Protein AF-A0A350C525-F1 (afdb_monom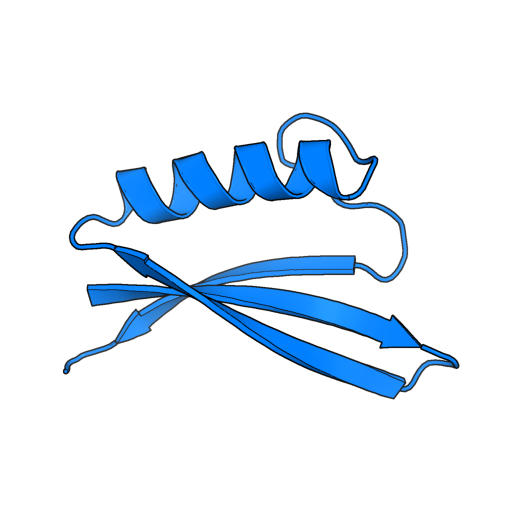er)

Nearest PDB structures (foldseek):
  4kyz-assembly1_A  TM=5.936E-01  e=4.827E+00  synthetic construct
  1qys-assembly1_A  TM=5.694E-01  e=4.827E+00  unclassified
  9bk5-assembly1_A  TM=4.858E-01  e=4.827E+00  synthetic construct

pLDDT: mean 94.72, std 6.72, range [57.31, 98.25]

Mean predicted aligned error: 2.75 Å

Structure (mmCIF, N/CA/C/O backbone):
data_AF-A0A350C525-F1
#
_entry.id   AF-A0A350C525-F1
#
loop_
_atom_site.group_PDB
_atom_site.id
_atom_site.type_symbol
_atom_site.label_atom_id
_atom_site.label_alt_id
_atom_site.label_comp_id
_atom_site.label_asym_id
_atom_site.label_entity_id
_atom_site.label_seq_id
_atom_site.pdbx_PDB_ins_code
_atom_site.Cartn_x
_atom_site.Cartn_y
_atom_site.Cartn_z
_atom_site.occupancy
_atom_site.B_iso_or_equiv
_atom_site.auth_seq_id
_atom_site.auth_comp_id
_atom_site.auth_asym_id
_atom_site.auth_atom_id
_atom_site.pdbx_PDB_model_num
ATOM 1 N N . MET A 1 1 ? -13.044 1.752 10.513 1.00 94.12 1 MET A N 1
ATOM 2 C CA . MET A 1 1 ? -11.619 1.344 10.530 1.00 94.12 1 MET A CA 1
ATOM 3 C C . MET A 1 1 ? -11.009 1.645 9.170 1.00 94.12 1 MET A C 1
ATOM 5 O O . MET A 1 1 ? -11.741 1.728 8.188 1.00 94.12 1 MET A O 1
ATOM 9 N N . TRP A 1 2 ? -9.697 1.816 9.092 1.00 97.50 2 TRP A N 1
ATOM 10 C CA . TRP A 1 2 ? -8.966 2.041 7.847 1.00 97.50 2 TRP A CA 1
ATOM 11 C C . TRP A 1 2 ? -8.182 0.787 7.478 1.00 97.50 2 TRP A C 1
ATOM 13 O O . TRP A 1 2 ? -7.289 0.378 8.210 1.00 97.50 2 TRP A O 1
ATOM 23 N N . THR A 1 3 ? -8.527 0.165 6.356 1.00 97.56 3 THR A N 1
ATOM 24 C CA . THR A 1 3 ? -7.837 -1.024 5.851 1.00 97.56 3 THR A CA 1
ATOM 25 C C . THR A 1 3 ? -6.736 -0.598 4.890 1.00 97.56 3 THR A C 1
ATOM 27 O O . THR A 1 3 ? -7.019 0.071 3.895 1.00 97.56 3 THR A O 1
ATOM 30 N N . LEU A 1 4 ? -5.496 -1.001 5.168 1.00 97.62 4 LEU A N 1
ATOM 31 C CA . LEU A 1 4 ? -4.379 -0.839 4.244 1.00 97.62 4 LEU A CA 1
ATOM 32 C C . LEU A 1 4 ? -4.377 -2.002 3.255 1.00 97.62 4 LEU A C 1
ATOM 34 O O . LEU A 1 4 ? -4.317 -3.173 3.633 1.00 97.62 4 LEU A O 1
ATOM 38 N N . VAL A 1 5 ? -4.445 -1.663 1.975 1.00 98.12 5 VAL A N 1
ATOM 39 C CA . VAL A 1 5 ? -4.447 -2.614 0.871 1.00 98.12 5 VAL A CA 1
ATOM 40 C C . VAL A 1 5 ? -3.215 -2.378 0.019 1.00 98.12 5 VAL A C 1
ATOM 42 O O . VAL A 1 5 ? -3.005 -1.266 -0.461 1.00 98.12 5 VAL A O 1
ATOM 45 N N . PHE A 1 6 ? -2.427 -3.426 -0.190 1.00 98.00 6 PHE A N 1
ATOM 46 C CA . PHE A 1 6 ? -1.294 -3.425 -1.103 1.00 98.00 6 PHE A CA 1
ATOM 47 C C . PHE A 1 6 ? -1.707 -3.997 -2.457 1.00 98.00 6 PHE A C 1
ATOM 49 O O . PHE A 1 6 ? -2.369 -5.032 -2.533 1.00 98.00 6 PHE A O 1
ATOM 56 N N . ILE A 1 7 ? -1.312 -3.314 -3.522 1.00 98.25 7 ILE A N 1
ATOM 57 C CA . ILE A 1 7 ? -1.599 -3.669 -4.903 1.00 98.25 7 ILE A CA 1
ATOM 58 C C . ILE A 1 7 ? -0.271 -3.782 -5.635 1.00 98.25 7 ILE A C 1
ATOM 60 O O . ILE A 1 7 ? 0.536 -2.854 -5.613 1.00 98.25 7 ILE A O 1
ATOM 64 N N . TYR A 1 8 ? -0.061 -4.891 -6.330 1.00 97.75 8 TYR A N 1
ATOM 65 C CA . TYR A 1 8 ? 1.080 -5.049 -7.222 1.00 97.75 8 TYR A CA 1
ATOM 66 C C . TYR A 1 8 ? 0.675 -5.754 -8.510 1.00 97.75 8 TYR A C 1
ATOM 68 O O . TYR A 1 8 ? -0.255 -6.558 -8.535 1.00 97.75 8 TYR A O 1
ATOM 76 N N . LEU A 1 9 ? 1.381 -5.441 -9.590 1.00 98.12 9 LEU A N 1
ATOM 77 C CA . LEU A 1 9 ? 1.198 -6.076 -10.884 1.00 98.12 9 LEU A CA 1
ATOM 78 C C . LEU A 1 9 ? 2.211 -7.207 -11.052 1.00 98.12 9 LEU A C 1
ATOM 80 O O . LEU A 1 9 ? 3.416 -6.997 -10.912 1.00 98.12 9 LEU A O 1
ATOM 84 N N . TYR A 1 10 ? 1.732 -8.388 -11.425 1.00 95.75 10 TYR A N 1
ATOM 85 C CA . TYR A 1 10 ? 2.571 -9.493 -11.878 1.00 95.75 10 TYR A CA 1
ATOM 86 C C . TYR A 1 10 ? 2.106 -9.918 -13.266 1.00 95.75 10 TYR A C 1
ATOM 88 O O . TYR A 1 10 ? 0.949 -10.280 -13.449 1.00 95.75 10 TYR A O 1
ATOM 96 N N . ASN A 1 11 ? 2.992 -9.826 -14.263 1.00 94.94 11 ASN A N 1
ATOM 97 C CA . ASN A 1 11 ? 2.640 -10.010 -15.677 1.00 94.94 11 ASN A CA 1
ATOM 98 C C . ASN A 1 11 ? 1.401 -9.195 -16.092 1.00 94.94 11 ASN A C 1
ATOM 100 O O . ASN A 1 11 ? 0.498 -9.718 -16.732 1.00 94.94 11 ASN A O 1
ATOM 104 N N . THR A 1 12 ? 1.353 -7.913 -15.704 1.00 93.88 12 THR A N 1
ATOM 105 C CA . THR A 1 12 ? 0.230 -6.973 -15.932 1.00 93.88 12 THR A CA 1
ATOM 106 C C . THR A 1 12 ? -1.095 -7.311 -15.241 1.00 93.88 12 THR A C 1
ATOM 108 O O . THR A 1 12 ? -2.009 -6.492 -15.277 1.00 93.88 12 THR A O 1
ATOM 111 N N . GLU A 1 13 ? -1.172 -8.432 -14.528 1.00 97.69 13 GLU A N 1
ATOM 112 C CA . GLU A 1 13 ? -2.335 -8.801 -13.725 1.00 97.69 13 GLU A CA 1
ATOM 113 C C . GLU A 1 13 ? -2.241 -8.185 -12.322 1.00 97.69 13 GLU A C 1
ATOM 115 O O . GLU A 1 13 ? -1.182 -8.281 -11.687 1.00 97.69 13 GLU A O 1
ATOM 120 N N . PRO A 1 14 ? -3.310 -7.544 -11.816 1.00 97.19 14 PRO A N 1
ATOM 121 C CA . PRO A 1 14 ? -3.309 -6.948 -10.492 1.00 97.19 14 PRO A CA 1
ATOM 122 C C . PRO A 1 14 ? -3.559 -7.989 -9.402 1.00 97.19 14 PRO A C 1
ATOM 124 O O . PRO A 1 14 ? -4.537 -8.734 -9.424 1.00 97.19 14 PRO A O 1
ATOM 127 N N . PHE A 1 15 ? -2.706 -7.964 -8.387 1.00 97.94 15 PHE A N 1
ATOM 128 C CA . PHE A 1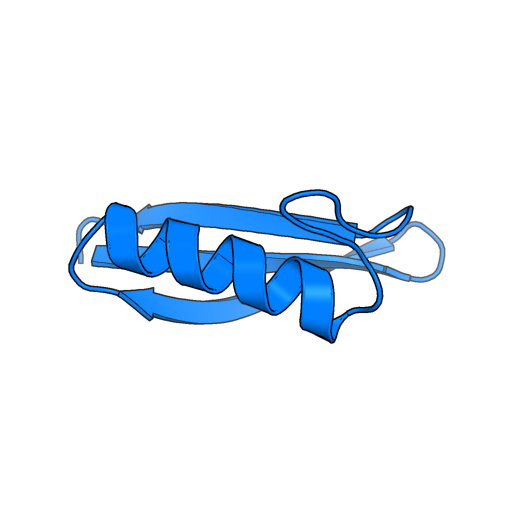 15 ? -2.865 -8.712 -7.151 1.00 97.94 15 PHE A CA 1
ATOM 129 C C . PHE A 1 15 ? -3.121 -7.736 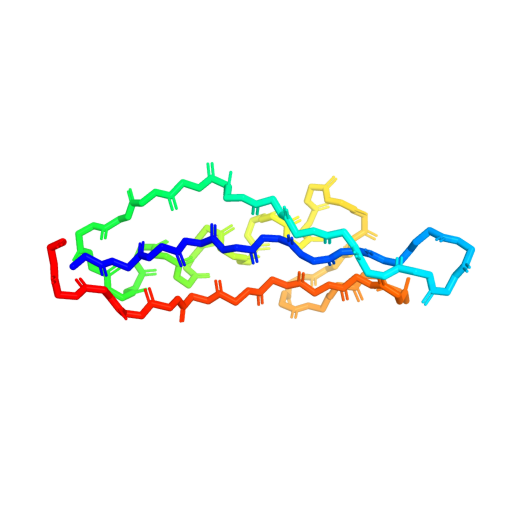-6.018 1.00 97.94 15 PHE A C 1
ATOM 131 O O . PHE A 1 15 ? -2.481 -6.688 -5.926 1.00 97.94 15 PHE A O 1
ATOM 138 N N . VAL A 1 16 ? -4.078 -8.088 -5.165 1.00 97.81 16 VAL A N 1
ATOM 139 C CA . VAL A 1 16 ? -4.541 -7.242 -4.071 1.00 97.81 16 VAL A CA 1
ATOM 140 C C . VAL A 1 16 ? -4.408 -8.022 -2.775 1.00 97.81 16 VAL A C 1
ATOM 142 O O . VAL A 1 16 ? -4.964 -9.111 -2.636 1.00 97.81 16 VAL A O 1
ATOM 145 N N . VAL A 1 17 ? -3.672 -7.458 -1.826 1.00 97.06 17 VAL A N 1
ATOM 146 C CA . VAL A 1 17 ? -3.413 -8.058 -0.520 1.00 97.06 17 VAL A CA 1
ATOM 147 C C . VAL A 1 17 ? -3.917 -7.105 0.551 1.00 97.06 17 VAL A C 1
ATOM 149 O O . VAL A 1 17 ? -3.520 -5.940 0.600 1.00 97.06 17 VAL A O 1
ATOM 152 N N . LYS A 1 18 ? -4.788 -7.599 1.435 1.00 96.69 18 LYS A N 1
ATOM 153 C CA . LYS A 1 18 ? -5.068 -6.903 2.692 1.00 96.69 18 LYS A CA 1
ATOM 154 C C . LYS A 1 18 ? -3.796 -6.962 3.535 1.00 96.69 18 LYS A C 1
ATOM 156 O O . LYS A 1 18 ? -3.390 -8.054 3.920 1.00 96.69 18 LYS A O 1
ATOM 161 N N . TYR A 1 19 ? -3.201 -5.807 3.808 1.00 96.31 19 TYR A N 1
ATOM 162 C CA . TYR A 1 19 ? -2.011 -5.714 4.644 1.00 96.31 19 TYR A CA 1
ATOM 163 C C . TYR A 1 19 ? -2.402 -5.740 6.122 1.00 96.31 19 TYR A C 1
ATOM 165 O O . TYR A 1 19 ? -2.055 -6.679 6.830 1.00 96.31 19 TYR A O 1
ATOM 173 N N . ASP A 1 20 ? -3.200 -4.760 6.560 1.00 96.88 20 ASP A N 1
ATOM 174 C CA . ASP A 1 20 ? -3.683 -4.667 7.942 1.00 96.88 20 ASP A CA 1
ATOM 175 C C . ASP A 1 20 ? -4.883 -3.702 8.074 1.00 96.88 20 ASP A C 1
ATOM 177 O O . ASP A 1 20 ? -5.367 -3.140 7.085 1.00 96.88 20 ASP A O 1
ATOM 181 N N . THR A 1 21 ? -5.381 -3.519 9.296 1.00 97.06 21 THR A N 1
ATOM 182 C CA . THR A 1 21 ? -6.457 -2.598 9.680 1.00 97.06 21 THR A CA 1
ATOM 183 C C . THR A 1 21 ? -6.046 -1.707 10.841 1.00 97.06 21 THR A C 1
ATOM 185 O O . THR A 1 21 ? -5.501 -2.181 11.831 1.00 97.06 21 THR A O 1
ATOM 188 N N . TYR A 1 22 ? -6.397 -0.427 10.749 1.00 96.88 22 TYR A N 1
ATOM 189 C CA . TYR A 1 22 ? -6.055 0.598 11.728 1.00 96.88 22 TYR A CA 1
ATOM 190 C C . TYR A 1 22 ? -7.294 1.361 12.195 1.00 96.88 22 TYR A C 1
ATOM 192 O O . TYR A 1 22 ? -8.269 1.524 11.455 1.00 96.88 22 TYR A O 1
ATOM 200 N N . GLU A 1 23 ? -7.253 1.865 13.426 1.00 95.69 23 GLU A N 1
ATOM 201 C CA . GLU A 1 23 ? -8.359 2.639 13.996 1.00 95.69 23 GLU A CA 1
ATOM 202 C C . GLU A 1 23 ? -8.445 4.039 13.382 1.00 95.69 23 GLU A C 1
ATOM 204 O O . GLU A 1 23 ? -9.528 4.494 13.002 1.00 95.69 23 GLU A O 1
ATOM 209 N N . SER A 1 24 ? -7.302 4.711 13.224 1.00 96.75 24 SER A N 1
ATOM 210 C CA . SER A 1 24 ? -7.248 6.061 12.675 1.00 96.75 24 SER A CA 1
ATOM 211 C C . SER A 1 24 ? -6.780 6.085 11.221 1.00 96.75 24 SER A C 1
ATOM 213 O O . SER A 1 24 ? -6.034 5.223 10.750 1.00 96.75 24 SER A O 1
ATOM 215 N N . MET A 1 25 ? -7.207 7.128 10.507 1.00 97.00 25 MET A N 1
ATOM 216 C CA . MET A 1 25 ? -6.707 7.419 9.165 1.00 97.00 25 MET A CA 1
ATOM 217 C C . MET A 1 25 ? -5.191 7.628 9.206 1.00 97.00 25 MET A C 1
ATOM 219 O O . MET A 1 25 ? -4.466 7.045 8.412 1.00 97.00 25 MET A O 1
ATOM 223 N N . TYR A 1 26 ? -4.701 8.421 10.160 1.00 97.81 26 TYR A N 1
ATOM 224 C CA . TYR A 1 26 ? -3.284 8.763 10.262 1.00 97.81 26 TYR A CA 1
ATOM 225 C C . TYR A 1 26 ? -2.388 7.538 10.450 1.00 97.81 26 TYR A C 1
ATOM 227 O O . TYR A 1 26 ? -1.347 7.468 9.803 1.00 97.81 26 TYR A O 1
ATOM 235 N N . ASP A 1 27 ? -2.813 6.557 11.249 1.00 97.75 27 ASP A N 1
ATOM 236 C CA . ASP A 1 27 ? -2.053 5.318 11.444 1.00 97.75 27 ASP A CA 1
ATOM 237 C C . ASP A 1 27 ? -1.960 4.521 10.142 1.00 97.75 27 ASP A C 1
ATOM 239 O O . ASP A 1 27 ? -0.874 4.089 9.760 1.00 97.75 27 ASP A O 1
ATOM 243 N N . CYS A 1 28 ? -3.070 4.397 9.407 1.00 97.88 28 CYS A N 1
ATOM 244 C CA . CYS A 1 28 ? -3.058 3.714 8.117 1.00 97.88 28 CYS A CA 1
ATOM 245 C C . CYS A 1 28 ? -2.122 4.402 7.121 1.00 97.88 28 CYS A C 1
ATOM 247 O O . CYS A 1 28 ? -1.307 3.744 6.476 1.00 97.88 28 CYS A O 1
ATOM 249 N N . PHE A 1 29 ? -2.217 5.729 7.000 1.00 96.81 29 PHE A N 1
ATOM 250 C CA . PHE A 1 29 ? -1.368 6.478 6.079 1.00 96.81 29 PHE A CA 1
ATOM 251 C C . PHE A 1 29 ? 0.100 6.406 6.505 1.00 96.81 29 PHE A C 1
ATOM 253 O O . PHE A 1 29 ? 0.948 6.182 5.654 1.00 96.81 29 PHE A O 1
ATOM 260 N N . GLY A 1 30 ? 0.411 6.486 7.801 1.00 96.56 30 GLY A N 1
ATOM 261 C CA . GLY A 1 30 ? 1.773 6.287 8.299 1.00 96.56 30 GLY A CA 1
ATOM 262 C C . GLY A 1 30 ? 2.333 4.909 7.937 1.00 96.56 30 GLY A C 1
ATOM 263 O O . GLY A 1 30 ? 3.457 4.808 7.453 1.00 96.56 30 GLY A O 1
ATOM 264 N N . GLN A 1 31 ? 1.534 3.850 8.086 1.00 96.94 31 GLN A N 1
ATOM 265 C CA . GLN A 1 31 ? 1.946 2.491 7.718 1.00 96.94 31 GLN A CA 1
ATOM 266 C C . GLN A 1 31 ? 2.030 2.281 6.204 1.00 96.94 31 GLN A C 1
ATOM 268 O O . GLN A 1 31 ? 2.880 1.531 5.736 1.00 96.94 31 GLN A O 1
ATOM 273 N N . ARG A 1 32 ? 1.226 2.999 5.412 1.00 97.19 32 ARG A N 1
ATOM 274 C CA . ARG A 1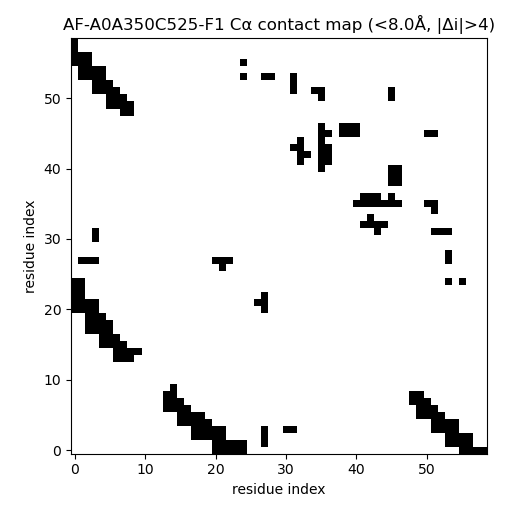 32 ? 1.380 3.055 3.953 1.00 97.19 32 ARG A CA 1
ATOM 275 C C . ARG A 1 32 ? 2.752 3.609 3.556 1.00 97.19 32 ARG A C 1
ATOM 277 O O . ARG A 1 32 ? 3.355 3.083 2.622 1.00 97.19 32 ARG A O 1
ATOM 284 N N . GLU A 1 33 ? 3.240 4.645 4.238 1.00 96.06 33 GLU A N 1
ATOM 285 C CA . GLU A 1 33 ? 4.570 5.211 3.972 1.00 96.06 33 GLU A CA 1
ATOM 286 C C . GLU A 1 33 ? 5.686 4.216 4.320 1.00 96.06 33 GLU A C 1
ATOM 288 O O . GLU A 1 33 ? 6.610 4.030 3.528 1.00 96.06 33 GLU A O 1
ATOM 293 N N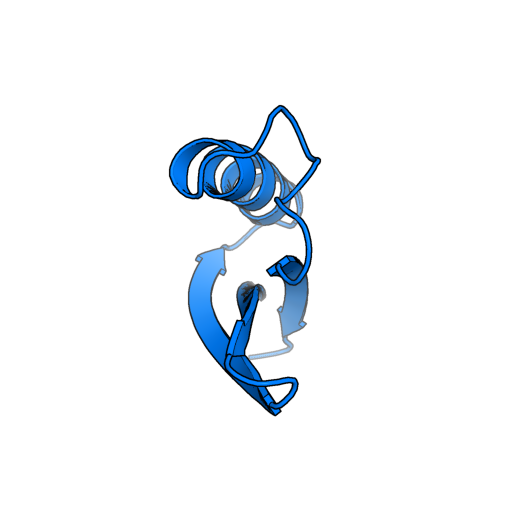 . VAL A 1 34 ? 5.568 3.526 5.462 1.00 95.94 34 VAL A N 1
ATOM 294 C CA . VAL A 1 34 ? 6.495 2.452 5.862 1.00 95.94 34 VAL A CA 1
ATOM 295 C C . VAL A 1 34 ? 6.500 1.332 4.822 1.00 95.94 34 VAL A C 1
ATOM 297 O O . VAL A 1 34 ? 7.564 0.947 4.342 1.00 95.94 34 VAL A O 1
ATOM 300 N N . LEU A 1 35 ? 5.320 0.879 4.393 1.00 96.38 35 LEU A N 1
ATOM 301 C CA . LEU A 1 35 ? 5.187 -0.163 3.381 1.00 96.38 35 LEU A CA 1
ATOM 302 C C . LEU A 1 35 ? 5.845 0.241 2.054 1.00 96.38 35 LEU A C 1
ATOM 304 O O . LEU A 1 35 ? 6.484 -0.593 1.416 1.00 96.38 35 LEU A O 1
ATOM 308 N N . ALA A 1 36 ? 5.742 1.511 1.644 1.00 96.69 36 ALA A N 1
ATOM 309 C CA . ALA A 1 36 ? 6.420 2.005 0.445 1.00 96.69 36 ALA A CA 1
ATOM 310 C C . ALA A 1 36 ? 7.945 1.813 0.531 1.00 96.69 36 ALA A C 1
ATOM 312 O O . ALA A 1 36 ? 8.567 1.456 -0.468 1.00 96.69 36 ALA A O 1
ATOM 313 N N . PHE A 1 37 ? 8.542 2.008 1.711 1.00 96.06 37 PHE A N 1
ATOM 314 C CA . PHE A 1 37 ? 9.967 1.766 1.946 1.00 96.06 37 PHE A CA 1
ATOM 315 C C . PHE A 1 37 ? 10.304 0.268 1.957 1.00 96.06 37 PHE A C 1
ATOM 317 O O . PHE A 1 37 ? 11.263 -0.153 1.311 1.00 96.06 37 PHE A O 1
ATOM 324 N N . GLU A 1 38 ? 9.494 -0.551 2.632 1.00 94.44 38 GLU A N 1
ATOM 325 C CA . GLU A 1 38 ? 9.698 -2.003 2.747 1.00 94.44 38 GLU A CA 1
ATOM 326 C C . GLU A 1 38 ? 9.717 -2.715 1.390 1.00 94.44 38 GLU A C 1
ATOM 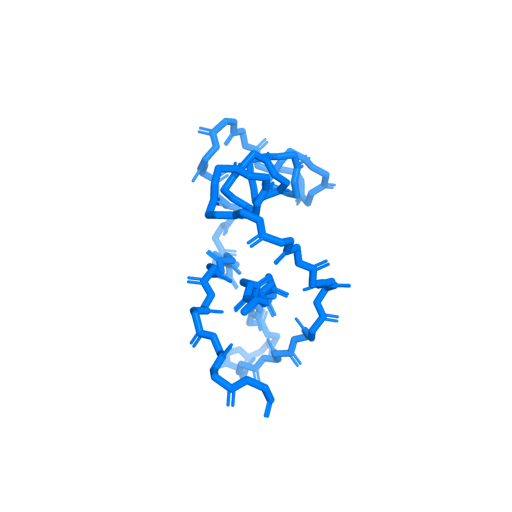328 O O . GLU A 1 38 ? 10.504 -3.639 1.184 1.00 94.44 38 GLU A O 1
ATOM 333 N N . VAL A 1 39 ? 8.898 -2.262 0.436 1.00 94.88 39 VAL A N 1
ATOM 334 C CA . VAL A 1 39 ? 8.852 -2.837 -0.919 1.00 94.88 39 VAL A CA 1
ATOM 335 C C . VAL A 1 39 ? 9.911 -2.260 -1.870 1.00 94.88 39 VAL A C 1
ATOM 337 O O . VAL A 1 39 ? 9.895 -2.549 -3.066 1.00 94.88 39 VAL A O 1
ATOM 340 N N . GLY A 1 40 ? 10.853 -1.459 -1.360 1.00 94.62 40 GLY A N 1
ATOM 341 C CA . GLY A 1 40 ? 11.969 -0.898 -2.128 1.00 94.62 40 GLY A CA 1
ATOM 342 C C . GLY A 1 40 ? 11.670 0.438 -2.814 1.00 94.62 40 GLY A C 1
ATOM 343 O O . GLY A 1 40 ? 12.387 0.833 -3.735 1.00 94.62 40 GLY A O 1
ATOM 344 N N . GLY A 1 41 ? 10.602 1.119 -2.402 1.00 93.69 41 GLY A N 1
ATOM 345 C CA . GLY A 1 41 ? 10.310 2.498 -2.774 1.00 93.69 41 GLY A CA 1
ATOM 346 C C . GLY A 1 41 ? 11.023 3.513 -1.875 1.00 93.69 41 GLY A C 1
ATOM 347 O O . GLY A 1 41 ? 12.110 3.278 -1.351 1.00 93.69 41 GLY A O 1
ATOM 348 N N . LYS A 1 42 ? 10.409 4.686 -1.725 1.00 88.81 42 LYS A N 1
ATOM 349 C CA . LYS A 1 42 ? 10.858 5.797 -0.863 1.00 88.81 42 LYS A CA 1
ATOM 350 C C . LYS A 1 42 ? 9.634 6.558 -0.368 1.00 88.81 42 LYS A C 1
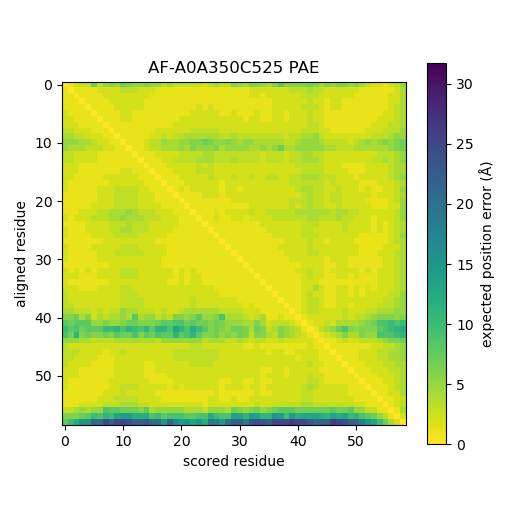ATOM 352 O O . LYS A 1 42 ? 8.644 6.522 -1.082 1.00 88.81 42 LYS A O 1
ATOM 357 N N . ASP A 1 43 ? 9.710 7.258 0.763 1.00 81.00 43 ASP A N 1
ATOM 358 C CA . ASP A 1 43 ? 8.653 8.089 1.385 1.00 81.00 43 ASP A CA 1
ATOM 359 C C . ASP A 1 43 ? 7.440 8.406 0.479 1.00 81.00 43 ASP A C 1
ATOM 361 O O . ASP A 1 43 ? 7.429 9.399 -0.254 1.00 81.00 43 ASP A O 1
ATOM 365 N N . GLY A 1 44 ? 6.444 7.512 0.482 1.00 73.44 44 GLY A N 1
ATOM 366 C CA . GLY A 1 44 ? 5.155 7.673 -0.212 1.00 73.44 44 GLY A CA 1
ATOM 367 C C . GLY A 1 44 ? 5.105 7.297 -1.691 1.00 73.44 44 GLY A C 1
ATO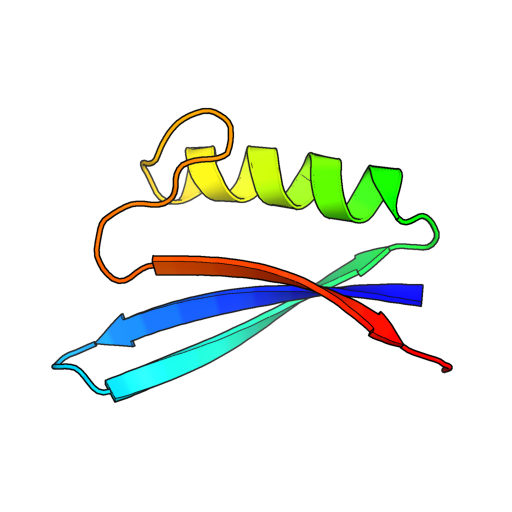M 368 O O . GLY A 1 44 ? 4.018 7.239 -2.280 1.00 73.44 44 GLY A O 1
ATOM 369 N N . TYR A 1 45 ? 6.256 6.990 -2.283 1.00 91.06 45 TYR A N 1
ATOM 370 C CA . TYR A 1 45 ? 6.444 6.554 -3.661 1.00 91.06 45 TYR A CA 1
ATOM 371 C C . TYR A 1 45 ? 6.748 5.057 -3.722 1.00 91.06 45 TYR A C 1
ATOM 373 O O . TYR A 1 45 ? 7.845 4.602 -3.390 1.00 91.06 45 TYR A O 1
ATOM 381 N N . PHE A 1 46 ? 5.776 4.305 -4.227 1.00 96.69 46 PHE A N 1
ATOM 382 C CA . PHE A 1 46 ? 5.921 2.884 -4.512 1.00 96.69 46 PHE A CA 1
ATOM 383 C C . PHE A 1 46 ? 6.739 2.648 -5.795 1.00 96.69 46 PHE A C 1
ATOM 385 O O . PHE A 1 46 ? 6.726 3.494 -6.698 1.00 96.69 46 PHE A O 1
ATOM 392 N N . PRO A 1 47 ? 7.431 1.501 -5.911 1.00 96.81 47 PRO A N 1
ATOM 393 C CA . PRO A 1 47 ? 8.038 1.066 -7.162 1.00 96.81 47 PRO A CA 1
ATOM 394 C C . PRO A 1 47 ? 7.021 0.955 -8.305 1.00 96.81 47 PRO A C 1
ATOM 396 O O . PRO A 1 47 ? 5.816 0.804 -8.093 1.00 96.81 47 PRO A O 1
ATOM 399 N N . SER A 1 48 ? 7.516 0.970 -9.542 1.00 95.94 48 SER A N 1
ATOM 400 C CA . SER A 1 48 ? 6.683 0.770 -10.731 1.00 95.94 48 SER A CA 1
ATOM 401 C C . SER A 1 48 ? 5.856 -0.514 -10.637 1.00 95.94 48 SER A C 1
ATOM 403 O O . SER A 1 48 ? 6.378 -1.580 -10.313 1.00 95.94 48 SER A O 1
ATOM 405 N N . GLY A 1 49 ? 4.566 -0.411 -10.962 1.00 96.75 49 GLY A N 1
ATOM 406 C CA . GLY A 1 49 ? 3.634 -1.538 -10.897 1.00 96.75 49 GLY A CA 1
ATOM 407 C C . GLY A 1 49 ? 3.159 -1.878 -9.484 1.00 96.75 49 GLY A C 1
ATOM 408 O O . GLY A 1 49 ? 2.519 -2.908 -9.317 1.00 96.75 49 GLY A O 1
ATOM 409 N N . GLN A 1 50 ? 3.448 -1.043 -8.484 1.00 97.81 50 GLN A N 1
ATOM 410 C CA . GLN A 1 50 ? 2.994 -1.228 -7.110 1.00 97.81 50 GLN A CA 1
ATOM 411 C C . GLN A 1 50 ? 2.313 0.034 -6.579 1.00 97.81 50 GLN A C 1
ATOM 413 O O . GLN A 1 50 ? 2.607 1.151 -7.007 1.00 97.81 50 GLN A O 1
ATOM 418 N N . GLN A 1 51 ? 1.389 -0.141 -5.640 1.00 97.31 51 GLN A N 1
ATOM 419 C CA . GLN A 1 51 ? 0.745 0.938 -4.900 1.00 97.31 51 GLN A CA 1
ATOM 420 C C . GLN A 1 51 ? 0.133 0.386 -3.613 1.00 97.31 51 GLN A C 1
ATOM 422 O O . GLN A 1 51 ? -0.174 -0.799 -3.529 1.00 97.31 51 GLN A O 1
ATOM 427 N N . ALA A 1 52 ? -0.126 1.243 -2.632 1.00 97.50 52 ALA A N 1
ATOM 428 C CA . ALA A 1 52 ? -1.016 0.900 -1.535 1.00 97.50 52 ALA A CA 1
ATOM 429 C C . ALA A 1 52 ? -2.041 2.002 -1.262 1.00 97.50 52 ALA A C 1
ATOM 431 O O . ALA A 1 52 ? -1.811 3.185 -1.530 1.00 97.50 52 ALA A O 1
ATOM 432 N N . LEU A 1 53 ? -3.192 1.594 -0.736 1.00 97.06 53 LEU A N 1
ATOM 433 C CA . LEU A 1 53 ? -4.344 2.449 -0.477 1.00 97.06 53 LEU A CA 1
ATOM 434 C C . LEU A 1 53 ? -4.852 2.224 0.944 1.00 97.06 53 LEU A C 1
ATOM 436 O O . LEU A 1 53 ? -4.977 1.087 1.391 1.00 97.06 53 LEU A O 1
ATOM 440 N N . CYS A 1 54 ? -5.208 3.316 1.612 1.00 97.50 54 CYS A N 1
ATOM 441 C CA . CYS A 1 54 ? -5.965 3.287 2.856 1.00 97.50 54 CYS A CA 1
ATOM 442 C C . CYS A 1 54 ? -7.446 3.470 2.545 1.00 97.50 54 CYS A C 1
ATOM 444 O O . CYS A 1 54 ? -7.858 4.530 2.076 1.00 97.50 54 CYS A O 1
ATOM 446 N N . ILE A 1 55 ? -8.242 2.436 2.801 1.00 97.62 55 ILE A N 1
ATOM 447 C CA . ILE A 1 55 ? -9.673 2.415 2.498 1.00 97.62 55 ILE A CA 1
ATOM 448 C C . ILE A 1 55 ? -10.448 2.464 3.809 1.00 97.62 55 ILE A C 1
ATOM 450 O O . ILE A 1 55 ? -10.296 1.592 4.667 1.00 97.62 55 ILE A O 1
ATOM 454 N N . TYR A 1 56 ? -11.289 3.484 3.968 1.00 96.75 56 TYR A N 1
ATOM 455 C CA . TYR A 1 56 ? -12.222 3.530 5.085 1.00 96.75 56 TYR A CA 1
ATOM 456 C C . TYR A 1 56 ? -13.285 2.437 4.926 1.00 96.75 56 TYR A C 1
ATOM 458 O O . TYR A 1 56 ? -13.870 2.268 3.859 1.00 96.75 56 TYR A O 1
ATOM 466 N N . THR A 1 57 ? -13.519 1.693 6.001 1.00 88.25 57 THR A N 1
ATOM 467 C CA . THR A 1 57 ? -14.455 0.567 6.060 1.00 88.25 57 THR A CA 1
ATOM 468 C C . THR A 1 57 ? -15.364 0.728 7.276 1.00 88.25 57 THR A C 1
ATOM 470 O O . THR A 1 57 ? -14.893 0.842 8.419 1.00 88.25 57 THR A O 1
ATOM 473 N N . ASP A 1 58 ? -16.670 0.769 7.012 1.00 78.75 58 ASP A N 1
ATOM 474 C CA . ASP A 1 58 ? -17.727 0.777 8.021 1.00 78.75 58 ASP A CA 1
ATOM 475 C C . ASP A 1 58 ? -17.998 -0.658 8.474 1.00 78.75 58 ASP A C 1
ATOM 477 O O . ASP A 1 58 ? -18.912 -1.300 7.974 1.00 78.75 58 ASP A O 1
ATOM 481 N N . LY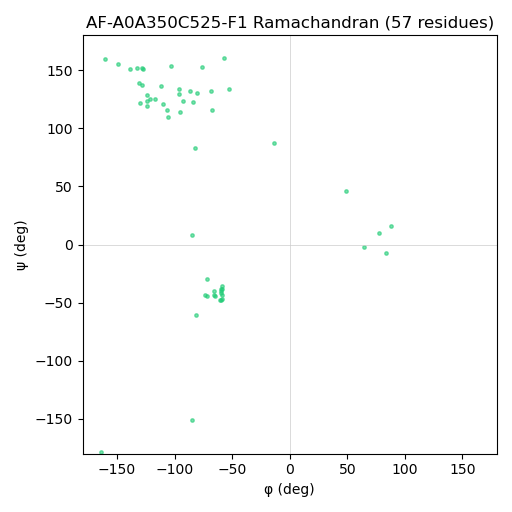S A 1 59 ? -17.176 -1.128 9.420 1.00 57.31 59 LYS A N 1
ATOM 482 C CA . LYS A 1 59 ? -17.220 -2.468 10.035 1.00 57.31 59 LYS A CA 1
ATOM 483 C C . LYS A 1 59 ? -17.148 -3.637 9.051 1.00 57.31 59 LYS A C 1
ATOM 485 O O . LYS A 1 59 ? -18.191 -4.074 8.525 1.00 57.31 59 LYS A O 1
#

Radius of gyration: 11.38 Å; Cα contacts (8 Å, |Δi|>4): 115; chains: 1; bounding box: 30×19×30 Å

Secondary structure (DSSP, 8-state):
-EEEEEEEEETTEEEEEEEEEESSHHHHHHHHHHHHHHTT-BTTBPPTTEEEEEEE---

Solvent-accessible surface area (backbone atoms only — not comparable to full-atom values): 3318 Å² total; per-residue (Å²): 72,17,36,30,34,40,36,38,50,58,96,86,42,82,45,78,42,82,72,51,76,27,84,43,66,67,58,25,52,53,50,47,30,53,49,16,41,75,73,69,32,41,89,70,40,48,42,92,60,41,47,72,48,70,42,83,42,91,126

Sequence (59 aa):
MWTLVFIYLYNTEPFVVKYDTYESMYDCFGQREVLAFEVGGKDGYFPSGQQALCIYTDK

Foldseek 3Di:
DKWKWKWFADVNDIDIDGPDDDPDPVVSVVVQQVVQVVQPHHRQDHPPRIHMDTDDDPD